Protein AF-A0A0B2RD12-F1 (afdb_monomer)

Solvent-accessible surface area (backbone atoms only — not comparable to full-atom values): 8992 Å² total; per-residue (Å²): 114,74,69,65,72,55,60,80,74,45,70,66,59,57,53,58,62,45,48,59,55,50,51,52,49,53,59,56,60,74,53,50,86,84,46,48,69,64,51,51,52,52,52,51,54,50,50,52,55,52,52,53,53,50,56,55,48,52,52,54,50,52,54,52,38,45,74,66,63,77,41,77,82,76,79,76,80,82,81,70,98,75,78,98,80,69,97,72,61,70,65,59,56,51,52,50,51,52,51,53,49,50,50,52,64,72,43,79,43,70,68,61,45,52,54,51,53,52,52,53,54,50,50,54,53,50,52,51,50,53,50,53,53,50,49,48,43,71,77,63,70,50,65,68,72,73,78,79,106

InterPro domains:
  IPR003855 Potassium transporter [PTHR30540] (33-148)
  IPR053951 K+ potassium transporter, integral membrane domain [PF02705] (33-148)

Organism: Glycine soja (NCBI:txid3848)

Secondary structure (DSSP, 8-state):
-HHHHHGGG-HHHHHHHHHHHHHHHHHHHTTHHHHHHHHHHHHHHHHHHHHHHHHHHHHHHHHHHHHTT-S---------S--SS----HHHHHHHHHHHHHHHHH---HHHHHHHHHHHHHHHHHHHHHHHHHHHHHHH---THHHH-

pLDDT: mean 70.18, std 16.81, range [36.91, 92.69]

Sequence (149 aa):
MVLFSIQHHGTHRVAFMFAPLLATWLLCISGIETVFWPVFVVATLAAIVRSQAVISATFSIVSQCCALNCFPPVKIVHTSSRIHGQIYAPEVNWILMCLCLAVTIGLRDIDMMGHACGLATTTIMFVTTCLMTLVMVIVWKQKIIKAII

Mean predicted aligned error: 14.15 Å

Foldseek 3Di:
DVVVVCPVVDPVVVVVVVVVVVVVVVVCVVVCPPCVVVVVVVVVVVVVVVVVVVLVVVLVVVVVCVVVVVDDPDPQPDPDDDDPDDPDRVVSVVVVVVVVVCLCVVCVDPVVSVVVVVVVVVVVVVVVVVVVLVCCCVVVVDDSVVSVD

Radius of gyration: 21.35 Å; Cα contacts (8 Å, |Δi|>4): 22; chains: 1; bounding box: 52×50×47 Å

Structure (mmCIF, N/CA/C/O backbone):
data_AF-A0A0B2RD12-F1
#
_entry.id   AF-A0A0B2RD12-F1
#
loop_
_atom_site.group_PDB
_atom_site.id
_atom_site.type_symbol
_atom_site.label_atom_id
_atom_site.label_alt_id
_atom_site.label_comp_id
_atom_site.label_asym_id
_atom_site.label_entity_id
_atom_site.label_seq_id
_atom_site.pdbx_PDB_ins_code
_atom_site.Cartn_x
_atom_site.Cartn_y
_atom_site.Cartn_z
_atom_site.occupancy
_atom_site.B_iso_or_equiv
_atom_site.auth_seq_id
_atom_site.auth_comp_id
_atom_site.auth_asym_id
_atom_site.auth_atom_id
_atom_site.pdbx_PDB_model_num
ATOM 1 N N . MET A 1 1 ? -1.262 -1.979 17.048 1.00 44.25 1 MET A N 1
ATOM 2 C CA . MET A 1 1 ? -1.495 -1.476 18.424 1.00 44.25 1 MET A CA 1
ATOM 3 C C . MET A 1 1 ? -0.204 -1.165 19.189 1.00 44.25 1 MET A C 1
ATOM 5 O O . MET A 1 1 ? -0.149 -0.103 19.787 1.00 44.25 1 MET A O 1
ATOM 9 N N . VAL A 1 2 ? 0.863 -1.977 19.104 1.00 36.97 2 VAL A N 1
ATOM 10 C CA . VAL A 1 2 ? 2.178 -1.680 19.737 1.00 36.97 2 VAL A CA 1
ATOM 11 C C . VAL A 1 2 ? 2.820 -0.370 19.235 1.00 36.97 2 VAL A C 1
ATOM 13 O O . VAL A 1 2 ? 3.448 0.348 20.004 1.00 36.97 2 VAL A O 1
ATOM 16 N N . LEU A 1 3 ? 2.573 0.006 17.974 1.00 39.47 3 LEU A N 1
ATOM 17 C CA . LEU A 1 3 ? 3.085 1.243 17.368 1.00 39.47 3 LEU A CA 1
ATOM 18 C C . LEU A 1 3 ? 2.564 2.528 18.050 1.00 39.47 3 LEU A C 1
ATOM 20 O O . LEU A 1 3 ? 3.283 3.517 18.112 1.00 39.47 3 LEU A O 1
ATOM 24 N N . PHE A 1 4 ? 1.351 2.500 18.617 1.00 46.69 4 PHE A N 1
ATOM 25 C CA . PHE A 1 4 ? 0.719 3.670 19.247 1.00 46.69 4 PHE A CA 1
ATOM 26 C C . PHE A 1 4 ? 1.231 3.911 20.678 1.00 46.69 4 PHE A C 1
ATOM 28 O O . PHE A 1 4 ? 1.268 5.043 21.145 1.00 46.69 4 PHE A O 1
ATOM 35 N N . SER A 1 5 ? 1.716 2.862 21.357 1.00 45.88 5 SER A N 1
ATOM 36 C CA . SER A 1 5 ? 2.359 2.995 22.674 1.00 45.88 5 SER A CA 1
ATOM 37 C C . SER A 1 5 ? 3.801 3.515 22.577 1.00 45.88 5 SER A C 1
ATOM 39 O O . SER A 1 5 ? 4.341 4.019 23.558 1.00 45.88 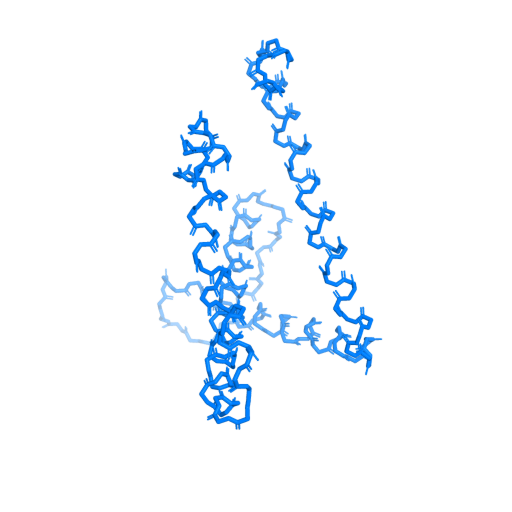5 SER A O 1
ATOM 41 N N . ILE A 1 6 ? 4.414 3.424 21.390 1.00 45.59 6 ILE A N 1
ATOM 42 C CA . ILE A 1 6 ? 5.754 3.953 21.090 1.00 45.59 6 ILE A CA 1
ATOM 43 C C . ILE A 1 6 ? 5.702 5.437 20.683 1.00 45.59 6 ILE A C 1
ATOM 45 O O . ILE A 1 6 ? 6.687 6.154 20.857 1.00 45.59 6 ILE A O 1
ATOM 49 N N . GLN A 1 7 ? 4.551 5.944 20.224 1.00 39.56 7 GLN A N 1
ATOM 50 C CA . GLN A 1 7 ? 4.405 7.347 19.811 1.00 39.56 7 GLN A CA 1
ATOM 51 C C . GLN A 1 7 ? 4.498 8.360 20.968 1.00 39.56 7 GLN A C 1
ATOM 53 O O . GLN A 1 7 ? 4.866 9.505 20.725 1.00 39.56 7 GLN A O 1
ATOM 58 N N . HIS A 1 8 ? 4.287 7.949 22.224 1.00 42.75 8 HIS A N 1
ATOM 59 C CA . HIS A 1 8 ? 4.422 8.841 23.388 1.00 42.75 8 HIS A CA 1
ATOM 60 C C . HIS A 1 8 ? 5.894 9.115 23.793 1.00 42.75 8 HIS A C 1
ATOM 62 O O . HIS A 1 8 ? 6.151 9.960 24.645 1.00 42.75 8 HIS A O 1
ATOM 68 N N . HIS A 1 9 ? 6.885 8.435 23.195 1.00 45.31 9 HIS A N 1
ATOM 69 C CA . HIS A 1 9 ? 8.308 8.571 23.569 1.00 45.31 9 HIS A CA 1
ATOM 70 C C . HIS A 1 9 ? 9.188 9.349 22.571 1.00 45.31 9 HIS A C 1
ATOM 72 O O . HIS A 1 9 ? 10.417 9.271 22.615 1.00 45.31 9 HIS A O 1
ATOM 78 N N . GLY A 1 10 ? 8.575 10.184 21.730 1.00 48.88 10 GLY A N 1
ATOM 79 C CA . GLY A 1 10 ? 9.280 11.241 21.006 1.00 48.88 10 GLY A CA 1
ATOM 80 C C . GLY A 1 10 ? 9.469 10.957 19.520 1.00 48.88 10 GLY A C 1
ATOM 81 O O . GLY A 1 10 ? 10.359 10.216 19.101 1.00 48.88 10 GLY A O 1
ATOM 82 N N . THR A 1 11 ? 8.689 11.672 18.712 1.00 53.12 11 THR A N 1
ATOM 83 C CA . THR A 1 11 ? 8.782 11.791 17.247 1.00 53.12 11 THR A CA 1
ATOM 84 C C . THR A 1 11 ? 10.217 12.041 16.746 1.00 53.12 11 THR A C 1
ATOM 86 O O . THR A 1 11 ? 10.600 11.561 15.682 1.00 53.12 11 THR A O 1
ATOM 89 N N . HIS A 1 12 ? 11.056 12.707 17.547 1.00 48.38 12 HIS A N 1
ATOM 90 C CA . HIS A 1 12 ? 12.464 12.982 17.238 1.00 48.38 12 HIS A CA 1
ATOM 91 C C . HIS A 1 12 ? 13.355 11.723 17.172 1.00 48.38 12 HIS A C 1
ATOM 93 O O . HIS A 1 12 ? 14.269 11.667 16.351 1.00 48.38 12 HIS A O 1
ATOM 99 N N . ARG A 1 13 ? 13.102 10.678 17.981 1.00 51.31 13 ARG A N 1
ATOM 100 C CA . ARG A 1 13 ? 13.922 9.446 17.932 1.00 51.31 13 ARG A CA 1
ATOM 101 C C . ARG A 1 13 ? 13.621 8.590 16.704 1.00 51.31 13 ARG A C 1
ATOM 103 O O . ARG A 1 13 ? 14.536 7.985 16.156 1.00 51.31 13 ARG A O 1
ATOM 110 N N . VAL A 1 14 ? 12.371 8.582 16.238 1.00 55.06 14 VAL A N 1
ATOM 111 C CA . VAL A 1 14 ? 11.985 7.872 15.007 1.00 55.06 14 VAL A CA 1
ATOM 112 C C . VAL A 1 14 ? 12.562 8.582 13.780 1.00 55.06 14 VAL A C 1
ATOM 114 O O . VAL A 1 14 ? 13.121 7.925 12.904 1.00 55.06 14 VAL A O 1
ATOM 117 N N . ALA A 1 15 ? 12.531 9.921 13.759 1.00 58.88 15 ALA A N 1
ATOM 118 C CA . ALA A 1 15 ? 13.186 10.718 12.719 1.00 58.88 15 ALA A CA 1
ATOM 119 C C . ALA A 1 15 ? 14.707 10.468 12.668 1.00 58.88 15 ALA A C 1
ATOM 121 O O . ALA A 1 15 ? 15.272 10.308 11.588 1.00 58.88 15 ALA A O 1
ATOM 122 N N . PHE A 1 16 ? 15.358 10.341 13.830 1.00 65.75 16 PHE A N 1
ATOM 123 C CA . PHE A 1 16 ? 16.787 10.029 13.915 1.00 65.75 16 PHE A CA 1
ATOM 124 C C . PHE A 1 16 ? 17.133 8.606 13.440 1.00 65.75 16 PHE A C 1
ATOM 126 O O . PHE A 1 16 ? 18.211 8.405 12.897 1.00 65.75 16 PHE A O 1
ATOM 133 N N . MET A 1 17 ? 16.233 7.622 13.582 1.00 63.66 17 MET A N 1
ATOM 134 C CA . MET A 1 17 ? 16.423 6.271 13.018 1.00 63.66 17 MET A CA 1
ATOM 135 C C . MET A 1 17 ? 16.200 6.219 11.499 1.00 63.66 17 MET A C 1
ATOM 137 O O . MET A 1 17 ? 16.812 5.400 10.817 1.00 63.66 17 MET A O 1
ATOM 141 N N . PHE A 1 18 ? 15.363 7.107 10.957 1.00 64.31 18 PHE A N 1
ATOM 142 C CA . PHE A 1 18 ? 15.159 7.249 9.511 1.00 64.31 18 PHE A CA 1
ATOM 143 C C . PHE A 1 18 ? 16.289 8.017 8.816 1.00 64.31 18 PHE A C 1
ATOM 145 O O . PHE A 1 18 ? 16.563 7.760 7.646 1.00 64.31 18 PHE A O 1
ATOM 152 N N . ALA A 1 19 ? 16.972 8.919 9.524 1.00 70.25 19 ALA A N 1
ATOM 153 C CA . ALA A 1 19 ? 18.078 9.710 8.988 1.00 70.25 19 ALA A CA 1
ATOM 154 C C . ALA A 1 19 ? 19.233 8.870 8.387 1.00 70.25 19 ALA A C 1
ATOM 156 O O . ALA A 1 19 ? 19.606 9.149 7.248 1.00 70.25 19 ALA A O 1
ATOM 157 N N . PRO A 1 20 ? 19.780 7.826 9.049 1.00 77.38 20 PRO A N 1
ATOM 158 C CA . PRO A 1 20 ? 20.820 6.987 8.454 1.00 77.38 20 PRO A CA 1
ATOM 159 C C . PRO A 1 20 ? 20.291 6.132 7.297 1.00 77.38 20 PRO A C 1
ATOM 161 O O . PRO A 1 20 ? 20.993 5.975 6.309 1.00 77.38 20 PRO A O 1
ATOM 164 N N . LEU A 1 21 ? 19.041 5.654 7.355 1.00 71.88 21 LEU A N 1
ATOM 165 C CA . LEU A 1 21 ? 18.400 4.944 6.239 1.00 71.88 21 LEU A CA 1
ATOM 166 C C . LEU A 1 21 ? 18.283 5.831 4.992 1.00 71.88 21 LEU A C 1
ATOM 168 O O . LEU A 1 21 ? 18.622 5.393 3.895 1.00 71.88 21 LEU A O 1
ATOM 172 N N . LEU A 1 22 ? 17.857 7.085 5.161 1.00 69.94 22 LEU A N 1
ATOM 173 C CA . LEU A 1 22 ? 17.766 8.070 4.083 1.00 69.94 22 LEU A CA 1
ATOM 174 C C . LEU A 1 22 ? 19.148 8.499 3.582 1.00 69.94 22 LEU A C 1
ATOM 176 O O . LEU A 1 22 ? 19.326 8.641 2.379 1.00 69.94 22 LEU A O 1
ATOM 180 N N . ALA A 1 23 ? 20.135 8.658 4.467 1.00 73.94 23 ALA A N 1
ATOM 181 C CA . ALA A 1 23 ? 21.506 8.992 4.085 1.00 73.94 23 ALA A CA 1
ATOM 182 C C . ALA A 1 23 ? 22.174 7.856 3.294 1.00 73.94 23 ALA A C 1
ATOM 184 O O . ALA A 1 23 ? 22.794 8.108 2.263 1.00 73.94 23 ALA A O 1
ATOM 185 N N . THR A 1 24 ? 22.000 6.601 3.722 1.00 76.81 24 THR A N 1
ATOM 186 C CA . THR A 1 24 ? 22.458 5.422 2.974 1.00 76.81 24 THR A CA 1
ATOM 187 C C . THR A 1 24 ? 21.731 5.304 1.636 1.00 76.81 24 THR A C 1
ATOM 189 O O . THR A 1 24 ? 22.366 5.012 0.629 1.00 76.81 24 THR A O 1
ATOM 192 N N . TRP A 1 25 ? 20.428 5.590 1.591 1.00 71.06 25 TRP A N 1
ATOM 193 C CA . TRP A 1 25 ? 19.646 5.589 0.354 1.00 71.06 25 TRP A CA 1
ATOM 194 C C . TRP A 1 25 ? 20.093 6.689 -0.626 1.00 71.06 25 TRP A C 1
ATOM 196 O O . TRP A 1 25 ? 20.307 6.407 -1.803 1.00 71.06 25 TRP A O 1
ATOM 206 N N . LEU A 1 26 ? 20.334 7.911 -0.138 1.00 71.38 26 LEU A N 1
ATOM 207 C CA . LEU A 1 26 ? 20.837 9.044 -0.925 1.00 71.38 26 LEU A CA 1
ATOM 208 C C . LEU A 1 26 ? 22.260 8.806 -1.448 1.00 71.38 26 LEU A C 1
ATOM 210 O O . LEU A 1 26 ? 22.538 9.094 -2.611 1.00 71.38 26 LEU A O 1
ATOM 214 N N . LEU A 1 27 ? 23.147 8.224 -0.633 1.00 70.38 27 LEU A N 1
ATOM 215 C CA . LEU A 1 27 ? 24.486 7.817 -1.077 1.00 70.38 27 LEU A CA 1
ATOM 216 C C . LEU A 1 27 ? 24.426 6.714 -2.143 1.00 70.38 27 LEU A C 1
ATOM 218 O O . LEU A 1 27 ? 25.231 6.722 -3.070 1.00 70.38 27 LEU A O 1
ATOM 222 N N . CYS A 1 28 ? 23.454 5.801 -2.053 1.00 64.50 28 CYS A N 1
ATOM 223 C CA . CYS A 1 28 ? 23.248 4.738 -3.040 1.00 64.50 28 CYS A CA 1
ATOM 224 C C . CYS A 1 28 ? 22.694 5.276 -4.375 1.00 64.50 28 CYS A C 1
ATOM 226 O O . CYS A 1 28 ? 23.089 4.801 -5.438 1.00 64.50 28 CYS A O 1
ATOM 228 N N . ILE A 1 29 ? 21.849 6.317 -4.340 1.00 68.00 29 ILE A N 1
ATOM 229 C CA . ILE A 1 29 ? 21.364 7.023 -5.542 1.00 68.00 29 ILE A CA 1
ATOM 230 C C . ILE A 1 29 ? 22.493 7.773 -6.260 1.00 68.00 29 ILE A C 1
ATOM 232 O O . ILE A 1 29 ? 22.455 7.918 -7.478 1.00 68.00 29 ILE A O 1
ATOM 236 N N . SER A 1 30 ? 23.530 8.213 -5.546 1.00 64.06 30 SER A N 1
ATOM 237 C CA . SER A 1 30 ? 24.612 9.005 -6.140 1.00 64.06 30 SER A CA 1
ATOM 238 C C . SER A 1 30 ? 25.558 8.208 -7.062 1.00 64.06 30 SER A C 1
ATOM 240 O O . SER A 1 30 ? 26.354 8.824 -7.767 1.00 64.06 30 SER A O 1
ATOM 242 N N . GLY A 1 31 ? 25.480 6.867 -7.085 1.00 67.38 31 GLY A N 1
ATOM 243 C CA . GLY A 1 31 ? 26.313 5.965 -7.904 1.00 67.38 31 GLY A CA 1
ATOM 244 C C . GLY A 1 31 ? 25.506 5.123 -8.903 1.00 67.38 31 GLY A C 1
ATOM 245 O O . GLY A 1 31 ? 25.716 3.916 -9.009 1.00 67.38 31 GLY A O 1
ATOM 246 N N . ILE A 1 32 ? 24.524 5.734 -9.571 1.00 64.06 32 ILE A N 1
ATOM 247 C CA . ILE A 1 32 ? 23.369 5.030 -10.156 1.00 64.06 32 ILE A CA 1
ATOM 248 C C . ILE A 1 32 ? 23.650 4.169 -11.396 1.00 64.06 32 ILE A C 1
ATOM 250 O O . ILE A 1 32 ? 22.805 3.359 -11.771 1.00 64.06 32 ILE A O 1
ATOM 254 N N . GLU A 1 33 ? 24.826 4.276 -12.013 1.00 64.56 33 GLU A N 1
ATOM 255 C CA . GLU A 1 33 ? 25.088 3.580 -13.280 1.00 64.56 33 GLU A CA 1
ATOM 256 C C . GLU A 1 33 ? 25.317 2.069 -13.084 1.00 64.56 33 GLU A C 1
ATOM 258 O O . GLU A 1 33 ? 24.851 1.262 -13.885 1.00 64.56 33 GLU A O 1
ATOM 263 N N . THR A 1 34 ? 25.946 1.654 -11.977 1.00 69.38 34 THR A N 1
ATOM 264 C CA . THR A 1 34 ? 26.291 0.236 -11.728 1.00 69.38 34 THR A CA 1
ATOM 265 C C . THR A 1 34 ? 25.257 -0.510 -10.873 1.00 69.38 34 THR A C 1
ATOM 267 O O . THR A 1 34 ? 25.251 -1.740 -10.837 1.00 69.38 34 THR A O 1
ATOM 270 N N . VAL A 1 35 ? 24.366 0.210 -10.177 1.00 73.94 35 VAL A N 1
ATOM 271 C CA . VAL A 1 35 ? 23.434 -0.348 -9.168 1.00 73.94 35 VAL A CA 1
ATOM 272 C C . VAL A 1 35 ? 21.973 -0.358 -9.654 1.00 73.94 35 VAL A C 1
ATOM 274 O O . VAL A 1 35 ? 21.077 -0.800 -8.936 1.00 73.94 35 VAL A O 1
ATOM 277 N N . PHE A 1 36 ? 21.710 0.064 -10.896 1.00 79.69 36 PHE A N 1
ATOM 278 C CA . PHE A 1 36 ? 20.361 0.086 -11.472 1.00 79.69 36 PHE A CA 1
ATOM 279 C C . PHE A 1 36 ? 19.673 -1.288 -11.426 1.00 79.69 36 PHE A C 1
ATOM 281 O O . PHE A 1 36 ? 18.541 -1.411 -10.958 1.00 79.69 36 PHE A O 1
ATOM 288 N N . TRP A 1 37 ? 20.377 -2.339 -11.856 1.00 81.25 37 TRP A N 1
ATOM 289 C CA . TRP A 1 37 ? 19.829 -3.695 -11.923 1.00 81.25 37 TRP A CA 1
ATOM 290 C C . TRP A 1 37 ? 19.414 -4.259 -10.550 1.00 81.25 37 TRP A C 1
ATOM 292 O O . TRP A 1 37 ? 18.266 -4.687 -10.409 1.00 81.25 37 TRP A O 1
ATOM 302 N N . PRO A 1 38 ? 20.268 -4.233 -9.503 1.00 84.38 38 PRO A N 1
ATOM 303 C CA . PRO A 1 38 ? 19.858 -4.701 -8.179 1.00 84.38 38 PRO A CA 1
ATOM 304 C C . PRO A 1 38 ? 18.758 -3.832 -7.549 1.00 84.38 38 PRO A C 1
ATOM 306 O O . PRO A 1 38 ? 17.848 -4.382 -6.927 1.00 84.38 38 PRO A O 1
ATOM 309 N N . VAL A 1 39 ? 18.772 -2.507 -7.742 1.00 84.44 39 VAL A N 1
ATOM 310 C CA . VAL A 1 39 ? 17.704 -1.624 -7.232 1.00 84.44 39 VAL A CA 1
ATOM 311 C C . VAL A 1 39 ? 16.364 -1.934 -7.900 1.00 84.44 39 VAL A C 1
ATOM 313 O O . VAL A 1 39 ? 15.347 -2.001 -7.211 1.00 84.44 39 VAL A O 1
ATOM 316 N N . PHE A 1 40 ? 16.351 -2.198 -9.207 1.00 84.50 40 PHE A N 1
ATOM 317 C CA . PHE A 1 40 ? 15.143 -2.592 -9.933 1.00 84.50 40 PHE A CA 1
ATOM 318 C C . PHE A 1 40 ? 14.540 -3.901 -9.397 1.00 84.50 40 PHE A C 1
ATOM 320 O O . PHE A 1 40 ? 13.324 -3.993 -9.188 1.00 84.50 40 PHE A O 1
ATOM 327 N N . VAL A 1 41 ? 15.383 -4.897 -9.104 1.00 87.69 41 VAL A N 1
ATOM 328 C CA . VAL A 1 41 ? 14.943 -6.171 -8.512 1.00 87.69 41 VAL A CA 1
ATOM 329 C C . VAL A 1 41 ? 14.335 -5.944 -7.128 1.00 87.69 41 VAL A C 1
ATOM 331 O O . VAL A 1 41 ? 13.225 -6.409 -6.861 1.00 87.69 41 VAL A O 1
ATOM 334 N N . VAL A 1 42 ? 15.012 -5.187 -6.261 1.00 86.94 42 VAL A N 1
ATOM 335 C CA . VAL A 1 42 ? 14.512 -4.888 -4.909 1.00 86.94 42 VAL A CA 1
ATOM 336 C C . VAL A 1 42 ? 13.207 -4.087 -4.963 1.00 86.94 42 VAL A C 1
ATOM 338 O O . VAL A 1 42 ? 12.272 -4.404 -4.228 1.00 86.94 42 VAL A O 1
ATOM 341 N N . ALA A 1 43 ? 13.098 -3.101 -5.858 1.00 86.50 43 ALA A N 1
ATOM 342 C CA . ALA A 1 43 ? 11.882 -2.310 -6.044 1.00 86.50 43 ALA A CA 1
ATOM 343 C C . ALA A 1 43 ? 10.697 -3.172 -6.512 1.00 86.50 43 ALA A C 1
ATOM 345 O O . ALA A 1 43 ? 9.590 -3.044 -5.985 1.00 86.50 43 ALA A O 1
ATOM 346 N N . THR A 1 44 ? 10.932 -4.099 -7.444 1.00 89.12 44 THR A N 1
ATOM 347 C CA . THR A 1 44 ? 9.903 -5.031 -7.931 1.00 89.12 44 THR A CA 1
ATOM 348 C C . THR A 1 44 ? 9.446 -5.983 -6.825 1.00 89.12 44 THR A C 1
ATOM 350 O O . THR A 1 44 ? 8.245 -6.155 -6.610 1.00 89.12 44 THR A O 1
ATOM 353 N N . LEU A 1 45 ? 10.383 -6.555 -6.061 1.00 90.00 45 LEU A N 1
ATOM 354 C CA . LEU A 1 45 ? 10.065 -7.403 -4.907 1.00 90.00 45 LEU A CA 1
ATOM 355 C C . LEU A 1 45 ? 9.268 -6.637 -3.842 1.00 90.00 45 LEU A C 1
ATOM 357 O O . LEU A 1 45 ? 8.275 -7.150 -3.324 1.00 90.00 45 LEU A O 1
ATOM 361 N N . ALA A 1 46 ? 9.646 -5.389 -3.558 1.00 89.75 46 ALA A N 1
ATOM 362 C CA . ALA A 1 46 ? 8.910 -4.527 -2.640 1.00 89.75 46 ALA A CA 1
ATOM 363 C C . ALA A 1 46 ? 7.480 -4.244 -3.134 1.00 89.75 46 ALA A C 1
ATOM 365 O O . ALA A 1 46 ? 6.542 -4.283 -2.335 1.00 89.75 46 ALA A O 1
ATOM 366 N N . ALA A 1 47 ? 7.283 -4.021 -4.438 1.00 88.69 47 ALA A N 1
ATOM 367 C CA . ALA A 1 47 ? 5.956 -3.833 -5.027 1.00 88.69 47 ALA A CA 1
ATOM 368 C C . ALA A 1 47 ? 5.067 -5.086 -4.887 1.00 88.69 47 ALA A C 1
ATOM 370 O O . ALA A 1 47 ? 3.874 -4.969 -4.581 1.00 88.69 47 ALA A O 1
ATOM 371 N N . ILE A 1 48 ? 5.644 -6.285 -5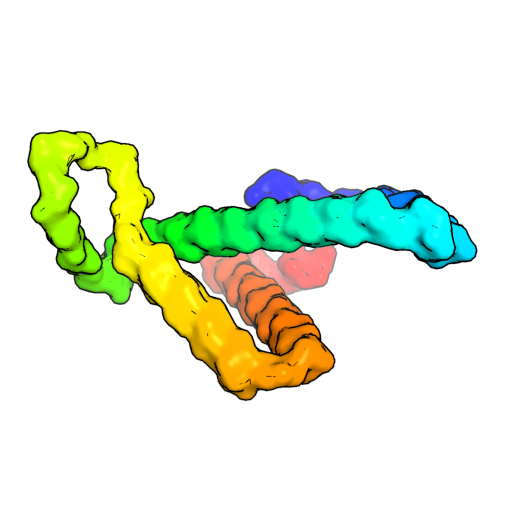.031 1.00 91.06 48 ILE A N 1
ATOM 372 C CA . ILE A 1 48 ? 4.934 -7.558 -4.826 1.00 91.06 4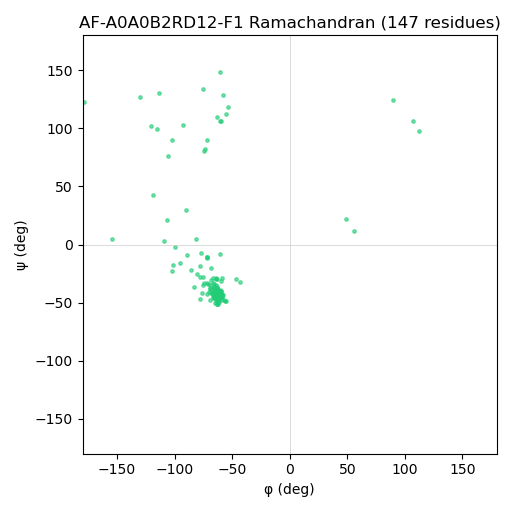8 ILE A CA 1
ATOM 373 C C . ILE A 1 48 ? 4.498 -7.699 -3.362 1.00 91.06 48 ILE A C 1
ATOM 375 O O . ILE A 1 48 ? 3.317 -7.930 -3.094 1.00 91.06 48 ILE A O 1
ATOM 379 N N . VAL A 1 49 ? 5.416 -7.501 -2.409 1.00 90.06 49 VAL A N 1
ATOM 380 C CA . VAL A 1 49 ? 5.113 -7.580 -0.966 1.00 90.06 49 VAL A CA 1
ATOM 381 C C . VAL A 1 49 ? 4.054 -6.548 -0.570 1.00 90.06 49 VAL A C 1
ATOM 383 O O . VAL A 1 49 ? 3.111 -6.870 0.157 1.00 90.06 49 VAL A O 1
ATOM 386 N N . ARG A 1 50 ? 4.154 -5.323 -1.100 1.00 87.00 50 ARG A N 1
ATOM 387 C CA . ARG A 1 50 ? 3.159 -4.263 -0.892 1.00 87.00 50 ARG A CA 1
ATOM 388 C C . ARG A 1 50 ? 1.768 -4.685 -1.367 1.00 87.00 50 ARG A C 1
ATOM 390 O O . ARG A 1 50 ? 0.798 -4.485 -0.642 1.00 87.00 50 ARG A O 1
ATOM 397 N N . SER A 1 51 ? 1.670 -5.288 -2.549 1.00 88.88 51 SER A N 1
ATOM 398 C CA . SER A 1 51 ? 0.394 -5.750 -3.112 1.00 88.88 51 SER A CA 1
ATOM 399 C C . SER A 1 51 ? -0.232 -6.857 -2.257 1.00 88.88 51 SER A C 1
ATOM 401 O O . SER A 1 51 ? -1.425 -6.811 -1.963 1.00 88.88 51 SER A O 1
ATOM 403 N N . GLN A 1 52 ? 0.580 -7.804 -1.773 1.00 86.62 52 GLN A N 1
ATOM 404 C CA . GLN A 1 52 ? 0.126 -8.868 -0.869 1.00 86.62 52 GLN A CA 1
ATOM 405 C C . GLN A 1 52 ? -0.423 -8.316 0.453 1.00 86.62 52 GLN A C 1
ATOM 407 O O . GLN A 1 52 ? -1.463 -8.770 0.935 1.00 86.62 52 GLN A O 1
ATOM 412 N N . ALA A 1 53 ? 0.228 -7.292 1.013 1.00 86.88 53 ALA A N 1
ATOM 413 C CA . ALA A 1 53 ? -0.252 -6.631 2.222 1.00 86.88 53 ALA A CA 1
ATOM 414 C C . ALA A 1 53 ? -1.632 -5.980 2.020 1.00 86.88 53 ALA A C 1
ATOM 416 O O . ALA A 1 53 ? -2.489 -6.093 2.895 1.00 86.88 53 ALA A O 1
ATOM 417 N N . VAL A 1 54 ? -1.874 -5.353 0.861 1.00 87.25 54 VAL A N 1
ATOM 418 C CA . VAL A 1 54 ? -3.177 -4.749 0.529 1.00 87.25 54 VAL A CA 1
ATOM 419 C C . VAL A 1 54 ? -4.264 -5.814 0.396 1.00 87.25 54 VAL A C 1
ATOM 421 O O . VAL A 1 54 ? -5.319 -5.664 1.006 1.00 87.25 54 VAL A O 1
ATOM 424 N N . ILE A 1 55 ? -3.998 -6.914 -0.318 1.00 84.38 55 ILE A N 1
ATOM 425 C CA . ILE A 1 55 ? -4.959 -8.022 -0.475 1.00 84.38 55 ILE A CA 1
ATOM 426 C C . ILE A 1 55 ? -5.369 -8.575 0.902 1.00 84.38 55 ILE A C 1
ATOM 428 O O . ILE A 1 55 ? -6.559 -8.706 1.198 1.00 84.38 55 ILE A O 1
ATOM 432 N N . SER A 1 56 ? -4.389 -8.841 1.772 1.00 83.94 56 SER A N 1
ATOM 433 C CA . SER A 1 56 ? -4.621 -9.349 3.132 1.00 83.94 56 SER A CA 1
ATOM 434 C C . SER A 1 56 ? -5.381 -8.351 4.022 1.00 83.94 56 SER A C 1
ATOM 436 O O . SER A 1 56 ? -6.285 -8.727 4.779 1.00 83.94 56 SER A O 1
ATOM 438 N N . ALA A 1 57 ? -5.074 -7.055 3.897 1.00 83.94 57 ALA A N 1
ATOM 439 C CA . ALA A 1 57 ? -5.777 -5.996 4.615 1.00 83.94 57 ALA A CA 1
ATOM 440 C C . ALA A 1 57 ? -7.242 -5.879 4.173 1.00 83.94 57 ALA A C 1
ATOM 442 O O . ALA A 1 57 ? -8.132 -5.833 5.025 1.00 83.94 57 ALA A O 1
ATOM 443 N N . THR A 1 58 ? -7.518 -5.893 2.865 1.00 84.00 58 THR A N 1
ATOM 444 C CA . THR A 1 58 ? -8.891 -5.853 2.343 1.00 84.00 58 THR A CA 1
ATOM 445 C C . THR A 1 58 ? -9.695 -7.046 2.832 1.00 84.00 58 THR A C 1
ATOM 447 O O . THR A 1 58 ? -10.816 -6.883 3.307 1.00 84.00 58 THR A O 1
ATOM 450 N N . PHE A 1 59 ? -9.104 -8.236 2.786 1.00 79.62 59 PHE A N 1
ATOM 451 C CA . PHE A 1 59 ? -9.734 -9.445 3.285 1.00 79.62 59 PHE A CA 1
ATOM 452 C C . PHE A 1 59 ? -10.100 -9.342 4.782 1.00 79.62 59 PHE A C 1
ATOM 454 O O . PHE A 1 59 ? -11.220 -9.670 5.182 1.00 79.62 59 PHE A O 1
ATOM 461 N N . SER A 1 60 ? -9.195 -8.789 5.596 1.00 81.88 60 SER A N 1
ATOM 462 C CA . SER A 1 60 ? -9.438 -8.539 7.022 1.00 81.88 60 SER A CA 1
ATOM 463 C C . SER A 1 60 ? -10.586 -7.550 7.260 1.00 81.88 60 SER A C 1
ATOM 465 O O . SER A 1 60 ? -11.412 -7.776 8.144 1.00 81.88 60 SER A O 1
ATOM 467 N N . ILE A 1 61 ? -10.670 -6.475 6.466 1.00 83.12 61 ILE A N 1
ATOM 468 C CA . ILE A 1 61 ? -11.749 -5.476 6.551 1.00 83.12 61 ILE A CA 1
ATOM 469 C C . ILE A 1 61 ? -13.091 -6.099 6.158 1.00 83.12 61 ILE A C 1
ATOM 471 O O . ILE A 1 61 ? -14.072 -5.931 6.876 1.00 83.12 61 ILE A O 1
ATOM 475 N N . VAL A 1 62 ? -13.137 -6.873 5.070 1.00 77.44 62 VAL A N 1
ATOM 476 C CA . VAL A 1 62 ? -14.361 -7.564 4.631 1.00 77.44 62 VAL A CA 1
ATOM 477 C C . VAL A 1 62 ? -14.859 -8.521 5.717 1.00 77.44 62 VAL A C 1
ATOM 479 O O . VAL A 1 62 ? -16.046 -8.517 6.037 1.00 77.44 62 VAL A O 1
ATOM 482 N N . SER A 1 63 ? -13.957 -9.275 6.358 1.00 73.88 63 SER A N 1
ATOM 483 C CA . SER A 1 63 ? -14.317 -10.143 7.486 1.00 73.88 63 SER A CA 1
ATOM 484 C C . SER A 1 63 ? -14.897 -9.360 8.672 1.00 73.88 63 SER A C 1
ATOM 486 O O . SER A 1 63 ? -15.847 -9.829 9.300 1.00 73.88 63 SER A O 1
ATOM 488 N N . GLN A 1 64 ? -14.358 -8.175 8.977 1.00 78.44 64 GLN A N 1
ATOM 489 C CA . GLN A 1 64 ? -14.882 -7.301 10.035 1.00 78.44 64 GLN A CA 1
ATOM 490 C C . GLN A 1 64 ? -16.261 -6.731 9.669 1.00 78.44 64 GLN A C 1
ATOM 492 O O . GLN A 1 64 ? -17.164 -6.729 10.503 1.00 78.44 64 GLN A O 1
ATOM 497 N N . CYS A 1 65 ? -16.463 -6.311 8.419 1.00 75.94 65 CYS A N 1
ATOM 498 C CA . CYS A 1 65 ? -17.748 -5.804 7.931 1.00 75.94 65 CYS A CA 1
ATOM 499 C C . CYS A 1 65 ? -18.854 -6.870 7.953 1.00 75.94 65 CYS A C 1
ATOM 501 O O . CYS A 1 65 ? -19.984 -6.564 8.334 1.00 75.94 65 CYS A O 1
ATOM 503 N N . CYS A 1 66 ? -18.537 -8.119 7.594 1.00 69.06 66 CYS A N 1
ATOM 504 C CA . CYS A 1 66 ? -19.476 -9.239 7.692 1.00 69.06 66 CYS A CA 1
ATOM 505 C C . CYS A 1 66 ? -19.850 -9.545 9.152 1.00 69.06 66 CYS A C 1
ATOM 507 O O . CYS A 1 66 ? -21.020 -9.785 9.445 1.00 69.06 66 CYS A O 1
ATOM 509 N N . ALA A 1 67 ? -18.889 -9.479 10.084 1.00 70.31 67 ALA A N 1
ATOM 510 C CA . ALA A 1 67 ? -19.157 -9.658 11.515 1.00 70.31 67 ALA A CA 1
ATOM 511 C C . ALA A 1 67 ? -20.077 -8.561 12.092 1.00 70.31 67 ALA A C 1
ATOM 513 O O . ALA A 1 67 ? -20.854 -8.824 13.008 1.00 70.31 67 ALA A O 1
ATOM 514 N N . LEU A 1 68 ? -20.035 -7.353 11.520 1.00 73.75 68 LEU A N 1
ATOM 515 C CA . LEU A 1 68 ? -20.896 -6.220 11.878 1.00 73.75 68 LEU A CA 1
ATOM 516 C C . LEU A 1 68 ? -22.299 -6.274 11.237 1.00 73.75 68 LEU A C 1
ATOM 518 O O . LEU A 1 68 ? -23.062 -5.325 11.388 1.00 73.75 68 LEU A O 1
ATOM 522 N N . ASN A 1 69 ? -22.656 -7.350 10.516 1.00 64.12 69 ASN A N 1
ATOM 523 C CA . ASN A 1 69 ? -23.901 -7.473 9.731 1.00 64.12 69 ASN A CA 1
ATOM 524 C C . ASN A 1 69 ? -24.116 -6.353 8.681 1.00 64.12 69 ASN A C 1
ATOM 526 O O . ASN A 1 69 ? -25.186 -6.264 8.085 1.00 64.12 69 ASN A O 1
ATOM 530 N N . CYS A 1 70 ? -23.102 -5.523 8.394 1.00 61.47 70 CYS A N 1
ATOM 531 C CA . CYS A 1 70 ? -23.169 -4.469 7.372 1.00 61.47 70 CYS A CA 1
ATOM 532 C C . CYS A 1 70 ? -23.160 -5.015 5.936 1.00 61.47 70 CYS A C 1
ATOM 534 O O . CYS A 1 70 ? -23.398 -4.257 4.999 1.00 61.47 70 CYS A O 1
ATOM 536 N N . PHE A 1 71 ? -22.882 -6.308 5.753 1.00 51.12 71 PHE A N 1
ATOM 537 C CA . PHE A 1 71 ? -22.939 -6.987 4.465 1.00 51.12 71 PHE A CA 1
ATOM 538 C C . PHE A 1 71 ? -23.760 -8.279 4.592 1.00 51.12 71 PHE A C 1
ATOM 540 O O . PHE A 1 71 ? -23.452 -9.095 5.466 1.00 51.12 71 PHE A O 1
ATOM 547 N N . PRO A 1 72 ? -24.784 -8.500 3.740 1.00 48.56 72 PRO A N 1
ATOM 548 C CA . PRO A 1 72 ? -25.453 -9.792 3.656 1.00 48.56 72 PRO A CA 1
ATOM 549 C C . PRO A 1 72 ? -24.436 -10.869 3.237 1.00 48.56 72 PRO A C 1
ATOM 551 O O . PRO A 1 72 ? -23.487 -10.555 2.513 1.00 48.56 72 PRO A O 1
ATOM 554 N N . PRO A 1 73 ? -24.601 -12.127 3.688 1.00 52.53 73 PRO A N 1
ATOM 555 C CA . PRO A 1 73 ? -23.630 -13.191 3.462 1.00 52.53 73 PRO A CA 1
ATOM 556 C C . PRO A 1 73 ? -23.359 -13.333 1.965 1.00 52.53 73 PRO A C 1
ATOM 558 O O . PRO A 1 73 ? -24.240 -13.716 1.193 1.00 52.53 73 PRO A O 1
ATOM 561 N N . VAL A 1 74 ? -22.136 -12.989 1.556 1.00 49.16 74 VAL A N 1
ATOM 562 C CA . VAL A 1 74 ? -21.660 -13.167 0.184 1.00 49.16 74 VAL A CA 1
ATOM 563 C C . VAL A 1 74 ? -21.885 -14.631 -0.168 1.00 49.16 74 VAL A C 1
ATOM 565 O O . VAL A 1 74 ? -21.383 -15.523 0.518 1.00 49.16 74 VAL A O 1
ATOM 568 N N . LYS A 1 75 ? -22.712 -14.883 -1.186 1.00 43.41 75 LYS A N 1
ATOM 569 C CA . LYS A 1 75 ? -23.108 -16.230 -1.586 1.00 43.41 75 LYS A CA 1
ATOM 570 C C . LYS A 1 75 ? -21.851 -17.013 -1.954 1.00 43.41 75 LYS A C 1
ATOM 572 O O . LYS A 1 75 ? -21.241 -16.787 -2.992 1.00 43.41 75 LYS A O 1
ATOM 577 N N . ILE A 1 76 ? -21.477 -17.923 -1.064 1.00 45.62 76 ILE A N 1
ATOM 578 C CA . ILE A 1 76 ? -20.398 -18.886 -1.235 1.00 45.62 76 ILE A CA 1
ATOM 579 C C . ILE A 1 76 ? -20.770 -19.741 -2.451 1.00 45.62 76 ILE A C 1
ATOM 581 O O . ILE A 1 76 ? -21.689 -20.565 -2.374 1.00 45.62 76 ILE A O 1
ATOM 585 N N . VAL A 1 77 ? -20.102 -19.544 -3.590 1.00 42.75 77 VAL A N 1
ATOM 586 C CA . VAL A 1 77 ? -20.157 -20.520 -4.684 1.00 42.75 77 VAL A CA 1
ATOM 587 C C . VAL A 1 77 ? -19.531 -21.809 -4.157 1.00 42.75 77 VAL A C 1
ATOM 589 O O . VAL A 1 77 ? -18.338 -21.883 -3.872 1.00 42.75 77 VAL A O 1
ATOM 592 N N . HIS A 1 78 ? -20.384 -22.810 -3.956 1.00 39.41 78 HIS A N 1
ATOM 593 C CA . HIS A 1 78 ? -20.007 -24.148 -3.530 1.00 39.41 78 HIS A CA 1
ATOM 594 C C . HIS A 1 78 ? -19.306 -24.874 -4.684 1.00 39.41 78 HIS A C 1
ATOM 596 O O . HIS A 1 78 ? -19.949 -25.592 -5.446 1.00 39.41 78 HIS A O 1
ATOM 602 N N . THR A 1 79 ? -17.984 -24.744 -4.778 1.00 44.66 79 THR A N 1
ATOM 603 C CA . THR A 1 79 ? -17.149 -25.740 -5.460 1.00 44.66 79 THR A CA 1
ATOM 604 C C . THR A 1 79 ? -16.475 -26.598 -4.389 1.00 44.66 79 THR A C 1
ATOM 606 O O . THR A 1 79 ? -15.380 -26.307 -3.927 1.00 44.66 79 THR A O 1
ATOM 609 N N . SER A 1 80 ? -17.170 -27.680 -4.025 1.00 36.91 80 SER A N 1
ATOM 610 C CA . SER A 1 80 ? -16.725 -28.834 -3.226 1.00 36.91 80 SER A CA 1
ATOM 611 C C . SER A 1 80 ? -16.886 -28.793 -1.694 1.00 36.91 80 SER A C 1
ATOM 613 O O . SER A 1 80 ? -16.397 -27.930 -0.972 1.00 36.91 80 SER A O 1
ATOM 615 N N . SER A 1 81 ? -17.579 -29.827 -1.209 1.00 39.81 81 SER A N 1
ATOM 616 C CA . SER A 1 81 ? -17.859 -30.172 0.185 1.00 39.81 81 SER A CA 1
ATOM 617 C C . SER A 1 81 ? -16.607 -30.722 0.874 1.00 39.81 81 SER A C 1
ATOM 619 O O . SER A 1 81 ? -16.409 -31.932 0.933 1.00 39.81 81 SER A O 1
ATOM 621 N N . ARG A 1 82 ? -15.715 -29.851 1.348 1.00 43.12 82 ARG A N 1
ATOM 622 C CA . ARG A 1 82 ? -14.703 -30.171 2.374 1.00 43.12 82 ARG A CA 1
ATOM 623 C C . ARG A 1 82 ? -13.894 -28.921 2.689 1.00 43.12 82 ARG A C 1
ATOM 625 O O . ARG A 1 82 ? -13.187 -28.442 1.819 1.00 43.12 82 ARG A O 1
ATOM 632 N N . ILE A 1 83 ? -13.902 -28.531 3.964 1.00 39.97 83 ILE A N 1
ATOM 633 C CA . ILE A 1 83 ? -13.014 -27.567 4.651 1.00 39.97 83 ILE A CA 1
ATOM 634 C C . ILE A 1 83 ? -13.750 -26.290 5.087 1.00 39.97 83 ILE A C 1
ATOM 636 O O . ILE A 1 83 ? -13.947 -25.332 4.352 1.00 39.97 83 ILE A O 1
ATOM 640 N N . HIS A 1 84 ? -14.123 -26.308 6.365 1.00 40.75 84 HIS A N 1
ATOM 641 C CA . HIS A 1 84 ? -14.899 -25.319 7.115 1.00 40.75 84 HIS A CA 1
ATOM 642 C C . HIS A 1 84 ? -14.010 -24.250 7.794 1.00 40.75 84 HIS A C 1
ATOM 644 O O . HIS A 1 84 ? -14.331 -23.775 8.879 1.00 40.75 84 HIS A O 1
ATOM 650 N N . GLY A 1 85 ? -12.847 -23.915 7.220 1.00 47.59 85 GLY A N 1
ATOM 651 C CA . GLY A 1 85 ? -11.813 -23.184 7.973 1.00 47.59 85 GLY A CA 1
ATOM 652 C C . GLY A 1 85 ? -10.820 -22.338 7.182 1.00 47.59 85 GLY A C 1
ATOM 653 O O . GLY A 1 85 ? -9.916 -21.771 7.784 1.00 47.59 85 GLY A O 1
ATOM 654 N N . GLN A 1 86 ? -10.973 -22.209 5.864 1.00 37.50 86 GLN A N 1
ATOM 655 C CA . GLN A 1 86 ? -10.184 -21.265 5.073 1.00 37.50 86 GLN A CA 1
ATOM 656 C C . GLN A 1 86 ? -11.130 -20.295 4.389 1.00 37.50 86 GLN A C 1
ATOM 658 O O . GLN A 1 86 ? -11.782 -20.610 3.399 1.00 37.50 86 GLN A O 1
ATOM 663 N N . ILE A 1 87 ? -11.218 -19.102 4.957 1.00 48.88 87 ILE A N 1
ATOM 664 C CA . ILE A 1 87 ? -11.957 -17.996 4.379 1.00 48.88 87 ILE A CA 1
ATOM 665 C C . ILE A 1 87 ? -11.105 -17.480 3.198 1.00 48.88 87 ILE A C 1
ATOM 667 O O . ILE A 1 87 ? -10.311 -16.559 3.328 1.00 48.88 87 ILE A O 1
ATOM 671 N N . TYR A 1 88 ? -11.187 -18.151 2.052 1.00 50.84 88 TYR A N 1
ATOM 672 C CA . TYR A 1 88 ? -10.657 -17.687 0.772 1.00 50.84 88 TYR A CA 1
ATOM 673 C C . TYR A 1 88 ? -11.868 -17.476 -0.133 1.00 50.84 88 TYR A C 1
ATOM 675 O O . TYR A 1 88 ? -12.457 -18.435 -0.623 1.00 50.84 88 TYR A O 1
ATOM 683 N N . ALA A 1 89 ? -12.307 -16.224 -0.272 1.00 55.56 89 ALA A N 1
ATOM 684 C CA . ALA A 1 89 ? -13.433 -15.862 -1.125 1.00 55.56 89 ALA A CA 1
ATOM 685 C C . ALA A 1 89 ? -12.895 -15.487 -2.521 1.00 55.56 89 ALA A C 1
ATOM 687 O O . ALA A 1 89 ? -12.362 -14.383 -2.672 1.00 55.56 89 ALA A O 1
ATOM 688 N N . PRO A 1 90 ? -13.006 -16.362 -3.540 1.00 56.91 90 PRO A N 1
ATOM 689 C CA . PRO A 1 90 ? -12.470 -16.098 -4.880 1.00 56.91 90 PRO A CA 1
ATOM 690 C C . PRO A 1 90 ? -13.066 -14.832 -5.523 1.00 56.91 90 PRO A C 1
ATOM 692 O O . PRO A 1 90 ? -12.369 -14.128 -6.250 1.00 56.91 90 PRO A O 1
ATOM 695 N N . GLU A 1 91 ? -14.305 -14.482 -5.167 1.00 58.56 91 GLU A N 1
ATOM 696 C CA . GLU A 1 91 ? -14.989 -13.253 -5.593 1.00 58.56 91 GLU A CA 1
ATOM 697 C C . GLU A 1 91 ? -14.251 -11.973 -5.168 1.00 58.56 91 GLU A C 1
ATOM 699 O O . GLU A 1 91 ? -14.127 -11.034 -5.950 1.00 58.56 91 GLU A O 1
ATOM 704 N N . VAL A 1 92 ? -13.697 -11.927 -3.949 1.00 67.81 92 VAL A N 1
ATOM 705 C CA . VAL A 1 92 ? -13.003 -10.727 -3.440 1.00 67.81 92 VAL A CA 1
ATOM 706 C C . VAL A 1 92 ? -11.720 -10.473 -4.227 1.00 67.81 92 VAL A C 1
ATOM 708 O O . VAL A 1 92 ? -11.405 -9.326 -4.537 1.00 67.81 92 VAL A O 1
ATOM 711 N N . ASN A 1 93 ? -11.003 -11.536 -4.601 1.00 74.56 93 ASN A N 1
ATOM 712 C CA . ASN A 1 93 ? -9.809 -11.424 -5.437 1.00 74.56 93 ASN A CA 1
ATOM 713 C C . ASN A 1 93 ? -10.152 -10.907 -6.845 1.00 74.56 93 A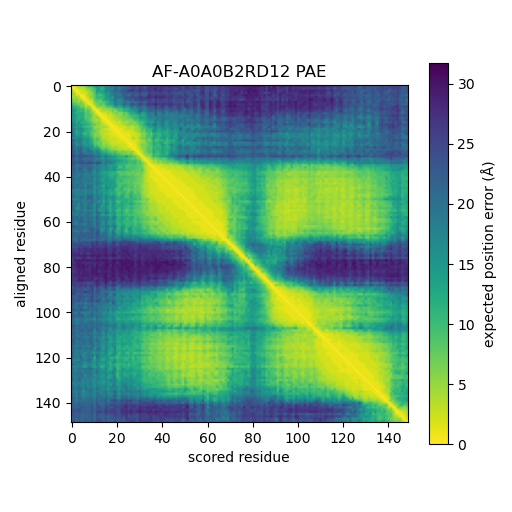SN A C 1
ATOM 715 O O . ASN A 1 93 ? -9.428 -10.076 -7.391 1.00 74.56 93 ASN A O 1
ATOM 719 N N . TRP A 1 94 ? -11.282 -11.346 -7.409 1.00 70.31 94 TRP A N 1
ATOM 720 C CA . TRP A 1 94 ? -11.762 -10.879 -8.711 1.00 70.31 94 TRP A CA 1
ATOM 721 C C . TRP A 1 94 ? -12.194 -9.407 -8.678 1.00 70.31 94 TRP A C 1
ATOM 723 O O . TRP A 1 94 ? -11.817 -8.638 -9.562 1.00 70.31 94 TRP A O 1
ATOM 733 N N . ILE A 1 95 ? -12.885 -8.977 -7.616 1.00 78.44 95 ILE A N 1
ATOM 734 C CA . ILE A 1 95 ? -13.224 -7.561 -7.396 1.00 78.44 95 ILE A CA 1
ATOM 735 C C . ILE A 1 95 ? -11.952 -6.715 -7.260 1.00 78.44 95 ILE A C 1
ATOM 737 O O . ILE A 1 95 ? -11.871 -5.643 -7.860 1.00 78.44 95 ILE A O 1
ATOM 741 N N . LEU A 1 96 ? -10.941 -7.195 -6.524 1.00 77.31 96 LEU A N 1
ATOM 742 C CA . LEU A 1 96 ? -9.655 -6.501 -6.396 1.00 77.31 96 LEU A CA 1
ATOM 743 C C . LEU A 1 96 ? -8.953 -6.349 -7.750 1.00 77.31 96 LEU A C 1
ATOM 745 O O . LEU A 1 96 ? -8.434 -5.275 -8.055 1.00 77.31 96 LEU A O 1
ATOM 749 N N . MET A 1 97 ? -8.965 -7.409 -8.564 1.00 80.00 97 MET A N 1
ATOM 750 C CA . MET A 1 97 ? -8.389 -7.393 -9.907 1.00 80.00 97 MET A CA 1
ATOM 751 C C . MET A 1 97 ? -9.115 -6.387 -10.805 1.00 80.00 97 MET A C 1
ATOM 753 O O . MET A 1 97 ? -8.459 -5.552 -11.423 1.00 80.00 97 MET A O 1
ATOM 757 N N . CYS A 1 98 ? -10.452 -6.408 -10.831 1.00 82.88 98 CYS A N 1
ATOM 758 C CA . CYS A 1 98 ? -11.259 -5.453 -11.593 1.00 82.88 98 CYS A CA 1
ATOM 759 C C . CYS A 1 98 ? -11.042 -4.006 -11.141 1.00 82.88 98 CYS A C 1
ATOM 761 O O . CYS A 1 98 ? -10.903 -3.128 -11.989 1.00 82.88 98 CYS A O 1
ATOM 763 N N . LEU A 1 99 ? -10.984 -3.747 -9.832 1.00 83.81 99 LEU A N 1
ATOM 764 C CA . LEU A 1 99 ? -10.750 -2.406 -9.294 1.00 83.81 99 LEU A CA 1
ATOM 765 C C . LEU A 1 99 ? -9.363 -1.884 -9.687 1.00 83.81 99 LEU A C 1
ATOM 767 O O . LEU A 1 99 ? -9.246 -0.751 -10.145 1.00 83.81 99 LEU A O 1
ATOM 771 N N . CYS A 1 100 ? -8.328 -2.717 -9.555 1.00 84.81 100 CYS A N 1
ATOM 772 C CA . CY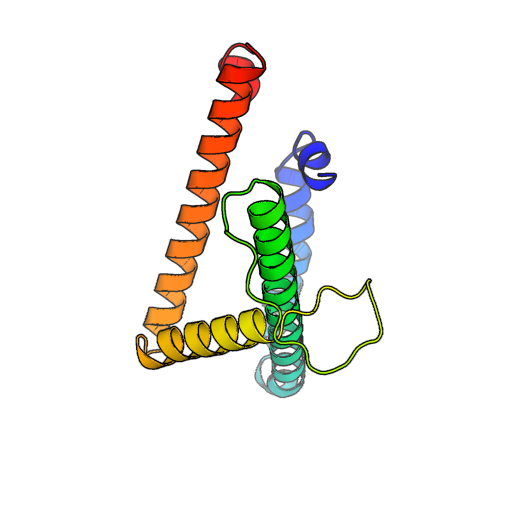S A 1 100 ? -6.973 -2.369 -9.975 1.00 84.81 100 CYS A CA 1
ATOM 773 C C . CYS A 1 100 ? -6.933 -2.045 -11.477 1.00 84.81 100 CYS A C 1
ATOM 775 O O . CYS A 1 100 ? -6.444 -0.986 -11.865 1.00 84.81 100 CYS A O 1
ATOM 777 N N . LEU A 1 101 ? -7.546 -2.897 -12.308 1.00 85.69 101 LEU A N 1
ATOM 778 C CA . LEU A 1 101 ? -7.626 -2.693 -13.755 1.00 85.69 101 LEU A CA 1
ATOM 779 C C . LEU A 1 101 ? -8.367 -1.396 -14.111 1.00 85.69 101 LEU A C 1
ATOM 781 O O . LEU A 1 101 ? -7.916 -0.646 -14.972 1.00 85.69 101 LEU A O 1
ATOM 785 N N . ALA A 1 102 ? -9.483 -1.112 -13.437 1.00 86.00 102 ALA A N 1
ATOM 786 C CA . ALA A 1 102 ? -10.264 0.100 -13.654 1.00 86.00 102 ALA A CA 1
ATOM 787 C C . ALA A 1 102 ? -9.455 1.365 -13.334 1.00 86.00 102 ALA A C 1
ATOM 789 O O . ALA A 1 102 ? -9.513 2.329 -14.096 1.00 86.00 102 ALA A O 1
ATOM 790 N N . VAL A 1 103 ? -8.662 1.354 -12.255 1.00 84.75 103 VAL A N 1
ATOM 791 C CA . VAL A 1 103 ? -7.767 2.470 -11.909 1.00 84.75 103 VAL A CA 1
ATOM 792 C C . VAL A 1 103 ? -6.658 2.620 -12.950 1.00 84.75 103 VAL A C 1
ATOM 794 O O . VAL A 1 103 ? -6.428 3.731 -13.418 1.00 84.75 103 VAL A O 1
ATOM 797 N N . THR A 1 104 ? -6.017 1.525 -13.369 1.00 85.62 104 THR A N 1
ATOM 798 C CA . THR A 1 104 ? -4.958 1.563 -14.396 1.00 85.62 104 THR A CA 1
ATOM 799 C C . THR A 1 104 ? -5.473 2.043 -15.756 1.00 85.62 104 THR A C 1
ATOM 801 O O . THR A 1 104 ? -4.771 2.758 -16.464 1.00 85.62 104 THR A O 1
ATOM 804 N N . ILE A 1 105 ? -6.699 1.676 -16.138 1.00 86.75 105 ILE A N 1
ATOM 805 C CA . ILE A 1 105 ? -7.312 2.122 -17.399 1.00 86.75 105 ILE A CA 1
ATOM 806 C C . ILE A 1 105 ? -7.790 3.578 -17.291 1.00 86.75 105 ILE A C 1
ATOM 808 O O . ILE A 1 105 ? -7.617 4.349 -18.234 1.00 86.75 105 ILE A O 1
ATOM 812 N N . GLY A 1 106 ? -8.391 3.958 -16.159 1.00 83.88 106 GLY A N 1
ATOM 813 C CA . GLY A 1 106 ? -8.927 5.302 -15.927 1.00 83.88 106 GLY A CA 1
ATOM 814 C C . GLY A 1 106 ? -7.839 6.368 -15.794 1.00 83.88 106 GLY A C 1
ATOM 815 O O . GLY A 1 106 ? -7.987 7.471 -16.317 1.00 83.88 106 GLY A O 1
ATOM 816 N N . LEU A 1 107 ? -6.721 6.028 -15.150 1.00 77.31 107 LEU A N 1
ATOM 817 C CA . LEU A 1 107 ? -5.521 6.855 -15.070 1.00 77.31 107 LEU A CA 1
ATOM 818 C C . LEU A 1 107 ? -4.456 6.254 -15.984 1.00 77.31 107 LEU A C 1
ATOM 820 O O . LEU A 1 107 ? -3.511 5.612 -15.544 1.00 77.31 107 LEU A O 1
ATOM 824 N N . ARG A 1 108 ? -4.626 6.471 -17.290 1.00 77.88 108 ARG A N 1
ATOM 825 C CA . ARG A 1 108 ? -3.695 6.024 -18.339 1.00 77.88 108 ARG A CA 1
ATOM 826 C C . ARG A 1 108 ? -2.280 6.624 -18.202 1.00 77.88 108 ARG A C 1
ATOM 828 O O . ARG A 1 108 ? -1.378 6.214 -18.925 1.00 77.88 108 ARG A O 1
ATOM 835 N N . A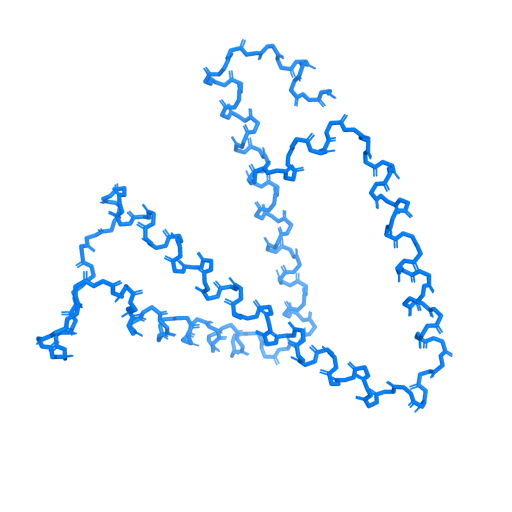SP A 1 109 ? -2.104 7.584 -17.293 1.00 85.19 109 ASP A N 1
ATOM 836 C CA . ASP A 1 109 ? -0.871 8.323 -17.039 1.00 85.19 109 ASP A CA 1
ATOM 837 C C . ASP A 1 109 ? -0.295 8.012 -15.641 1.00 85.19 109 ASP A C 1
ATOM 839 O O . ASP A 1 109 ? -1.004 8.068 -14.631 1.00 85.19 109 ASP A O 1
ATOM 843 N N . ILE A 1 110 ? 1.001 7.682 -15.589 1.00 84.75 110 ILE A N 1
ATOM 844 C CA . ILE A 1 110 ? 1.711 7.264 -14.368 1.00 84.75 110 ILE A CA 1
ATOM 845 C C . ILE A 1 110 ? 1.915 8.447 -13.409 1.00 84.75 110 ILE A C 1
ATOM 847 O O . ILE A 1 110 ? 1.875 8.256 -12.189 1.00 84.75 110 ILE A O 1
ATOM 851 N N . ASP A 1 111 ? 2.094 9.659 -13.937 1.00 87.25 111 ASP A N 1
ATOM 852 C CA . ASP A 1 111 ? 2.349 10.862 -13.141 1.00 87.25 111 ASP A CA 1
ATOM 853 C C . ASP A 1 111 ? 1.092 11.248 -12.349 1.00 87.25 111 ASP A C 1
ATOM 855 O O . ASP A 1 111 ? 1.104 11.366 -11.116 1.00 87.25 111 ASP A O 1
ATOM 859 N N . MET A 1 112 ? -0.052 11.273 -13.039 1.00 86.50 112 MET A N 1
ATOM 860 C CA . MET A 1 112 ? -1.338 11.559 -12.406 1.00 86.50 112 MET A CA 1
ATOM 861 C C . MET A 1 112 ? -1.763 10.459 -11.418 1.00 86.50 112 MET A C 1
ATOM 863 O O . MET A 1 112 ? -2.361 10.761 -10.381 1.00 86.50 112 MET A O 1
ATOM 867 N N . MET A 1 113 ? -1.409 9.194 -11.681 1.00 85.50 113 MET A N 1
ATOM 868 C CA . MET A 1 113 ? -1.648 8.085 -10.749 1.00 85.50 113 MET A CA 1
ATOM 869 C C . MET A 1 113 ? -0.865 8.261 -9.439 1.00 85.50 113 MET A C 1
ATOM 871 O O . MET A 1 113 ? -1.417 8.044 -8.356 1.00 85.50 113 MET A O 1
ATOM 875 N N . GLY A 1 114 ? 0.389 8.718 -9.518 1.00 86.31 114 GLY A N 1
ATOM 876 C CA . GLY A 1 114 ? 1.214 9.026 -8.348 1.00 86.31 114 GLY A CA 1
ATOM 877 C C . GLY A 1 114 ? 0.608 10.131 -7.478 1.00 86.31 114 GLY A C 1
ATOM 878 O O . GLY A 1 114 ? 0.428 9.943 -6.269 1.00 86.31 114 GLY A O 1
ATOM 879 N N . HIS A 1 115 ? 0.217 11.248 -8.099 1.00 89.62 115 HIS A N 1
ATOM 880 C CA . HIS A 1 115 ? -0.432 12.370 -7.412 1.00 89.62 115 HIS A CA 1
ATOM 881 C C . HIS A 1 115 ? -1.755 11.959 -6.744 1.00 89.62 115 HIS A C 1
ATOM 883 O O . HIS A 1 115 ? -1.981 12.262 -5.567 1.00 89.62 115 HIS A O 1
ATOM 889 N N . ALA A 1 116 ? -2.610 11.220 -7.457 1.00 90.12 116 ALA A N 1
ATOM 890 C CA . ALA A 1 116 ? -3.895 10.760 -6.938 1.00 90.12 116 ALA A CA 1
ATOM 891 C C . ALA A 1 116 ? -3.738 9.806 -5.739 1.00 90.12 116 ALA A C 1
ATOM 893 O O . ALA A 1 116 ? -4.395 9.995 -4.712 1.00 90.12 116 ALA A O 1
ATOM 894 N N . CYS A 1 117 ? -2.838 8.817 -5.821 1.00 86.81 117 CYS A N 1
ATOM 895 C CA . CYS A 1 117 ? -2.568 7.899 -4.709 1.00 86.81 117 CYS A CA 1
ATOM 896 C C . CYS A 1 117 ? -2.000 8.621 -3.474 1.00 86.81 117 CYS A C 1
ATOM 898 O O . CYS A 1 117 ? -2.351 8.270 -2.341 1.00 86.81 117 CYS A O 1
ATOM 900 N N . GLY A 1 118 ? -1.145 9.629 -3.679 1.00 88.88 118 GLY A N 1
ATOM 901 C CA . GLY A 1 118 ? -0.592 10.456 -2.604 1.00 88.88 118 GLY A CA 1
ATOM 902 C C . GLY A 1 118 ? -1.667 11.264 -1.870 1.00 88.88 118 GLY A C 1
ATOM 903 O O . GLY A 1 118 ? -1.740 11.222 -0.636 1.00 88.88 118 GLY A O 1
ATOM 904 N N . LEU A 1 119 ? -2.552 11.933 -2.618 1.00 91.25 119 LEU A N 1
ATOM 905 C CA . LEU A 1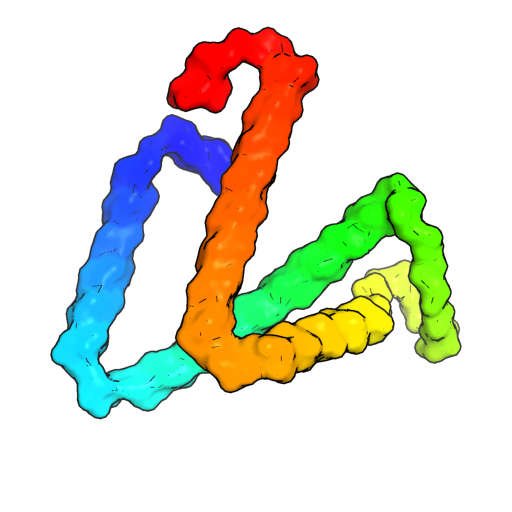 119 ? -3.689 12.660 -2.044 1.00 91.25 119 LEU A CA 1
ATOM 906 C C . LEU A 1 119 ? -4.646 11.719 -1.305 1.00 91.25 119 LEU A C 1
ATOM 908 O O . LEU A 1 119 ? -4.959 11.971 -0.143 1.00 91.25 119 LEU A O 1
ATOM 912 N N . ALA A 1 120 ? -5.034 10.596 -1.917 1.00 90.56 120 ALA A N 1
ATOM 913 C CA . ALA A 1 120 ? -5.929 9.618 -1.297 1.00 90.56 120 ALA A CA 1
ATOM 914 C C . ALA A 1 120 ? -5.374 9.075 0.034 1.00 90.56 120 ALA A C 1
ATOM 916 O O . ALA A 1 120 ? -6.101 8.998 1.028 1.00 90.56 120 ALA A O 1
ATOM 917 N N . THR A 1 121 ? -4.074 8.754 0.077 1.00 89.00 121 THR A N 1
ATOM 918 C CA . THR A 1 121 ? -3.400 8.274 1.296 1.00 89.00 121 THR A CA 1
ATOM 919 C C . THR A 1 121 ? -3.369 9.352 2.383 1.00 89.00 121 THR A C 1
ATOM 921 O O . THR A 1 121 ? -3.614 9.070 3.555 1.00 89.00 121 THR A O 1
ATOM 924 N N . THR A 1 122 ? -3.128 10.608 2.011 1.00 90.06 122 THR A N 1
ATOM 925 C CA . THR A 1 122 ? -3.113 11.721 2.972 1.00 90.06 122 THR A CA 1
ATOM 926 C C . THR A 1 122 ? -4.507 11.974 3.549 1.00 90.06 122 THR A C 1
ATOM 928 O O . THR A 1 122 ? -4.660 12.130 4.761 1.00 90.06 122 THR A O 1
ATOM 931 N N . THR A 1 123 ? -5.546 11.943 2.710 1.00 92.69 123 THR A N 1
ATOM 932 C CA . THR A 1 123 ? -6.935 12.130 3.145 1.00 92.69 123 THR A CA 1
ATOM 933 C C . THR A 1 123 ? -7.393 11.014 4.080 1.00 92.69 123 THR A C 1
ATOM 935 O O . THR A 1 123 ? -7.969 11.310 5.126 1.00 92.69 123 THR A O 1
ATOM 938 N N . ILE A 1 124 ? -7.114 9.742 3.769 1.00 90.94 124 ILE A N 1
ATOM 939 C CA . ILE A 1 124 ? -7.528 8.635 4.647 1.00 90.94 124 ILE A CA 1
ATOM 940 C C . ILE A 1 124 ? -6.800 8.681 5.998 1.00 90.94 124 ILE A C 1
ATOM 942 O O . ILE A 1 124 ? -7.411 8.431 7.039 1.00 90.94 124 ILE A O 1
ATOM 946 N N . MET A 1 125 ? -5.522 9.073 6.017 1.00 90.44 125 MET A N 1
ATOM 947 C CA . MET A 1 125 ? -4.776 9.288 7.261 1.00 90.44 125 MET A CA 1
ATOM 948 C C . MET A 1 125 ? -5.351 10.446 8.083 1.00 90.44 125 MET A C 1
ATOM 950 O O . MET A 1 125 ? -5.506 10.324 9.299 1.00 90.44 125 MET A O 1
ATOM 954 N N . PHE A 1 126 ? -5.719 11.552 7.435 1.00 89.75 126 PHE A N 1
ATOM 955 C CA . PHE A 1 126 ? -6.345 12.685 8.112 1.00 89.75 126 PHE A CA 1
ATOM 956 C C . PHE A 1 126 ? -7.695 12.296 8.728 1.00 89.75 126 PHE A C 1
ATOM 958 O O . PHE A 1 126 ? -7.908 12.479 9.925 1.00 89.75 126 PHE A O 1
ATOM 965 N N . VAL A 1 127 ? -8.575 11.673 7.940 1.00 91.38 127 VAL A N 1
ATOM 966 C CA . VAL A 1 127 ? -9.908 11.243 8.390 1.00 91.38 127 VAL A CA 1
ATOM 967 C C . VAL A 1 127 ? -9.818 10.252 9.550 1.00 91.38 127 VAL A C 1
ATOM 969 O O . VAL A 1 127 ? -10.530 10.408 10.540 1.00 91.38 127 VAL A O 1
ATOM 972 N N . THR A 1 128 ? -8.931 9.256 9.471 1.00 88.38 128 THR A N 1
ATOM 973 C CA . THR A 1 128 ? -8.742 8.278 10.559 1.00 88.38 128 THR A CA 1
ATOM 974 C C . THR A 1 128 ? -8.204 8.928 11.830 1.00 88.38 128 THR A C 1
ATOM 976 O O . THR A 1 128 ? -8.658 8.577 12.919 1.00 88.38 128 THR A O 1
ATOM 979 N N . THR A 1 129 ? -7.310 9.914 11.708 1.00 88.62 129 THR A N 1
ATOM 980 C CA . THR A 1 129 ? -6.816 10.695 12.851 1.00 88.62 129 THR A CA 1
ATOM 981 C C . THR A 1 129 ? -7.956 11.471 13.504 1.00 88.62 129 THR A C 1
ATOM 983 O O . THR A 1 129 ? -8.190 11.316 14.701 1.00 88.62 129 THR A O 1
ATOM 986 N N . CYS A 1 130 ? -8.733 12.226 12.721 1.00 84.62 130 CYS A N 1
ATOM 987 C CA . CYS A 1 130 ? -9.880 12.980 13.230 1.00 84.62 130 CYS A CA 1
ATOM 988 C C . CYS A 1 130 ? -10.919 12.072 13.902 1.00 84.62 130 CYS A C 1
ATOM 990 O O . CYS A 1 130 ? -11.403 12.391 14.989 1.00 84.62 130 CYS A O 1
ATOM 992 N N . LEU A 1 131 ? -11.243 10.931 13.285 1.00 81.50 131 LEU A N 1
ATOM 993 C CA . LEU A 1 131 ? -12.197 9.967 13.832 1.00 81.50 131 LEU A CA 1
ATOM 994 C C . LEU A 1 131 ? -11.706 9.388 15.165 1.00 81.50 131 LEU A C 1
ATOM 996 O O . LEU A 1 131 ? -12.468 9.358 16.130 1.00 81.50 131 LEU A O 1
ATOM 1000 N N . MET A 1 132 ? -10.437 8.977 15.248 1.00 78.62 132 MET A N 1
ATOM 1001 C CA . MET A 1 132 ? -9.850 8.462 16.490 1.00 78.62 132 MET A CA 1
ATOM 1002 C C . MET A 1 132 ? -9.848 9.518 17.601 1.00 78.62 132 MET A C 1
ATOM 1004 O O . MET A 1 132 ? -10.218 9.209 18.736 1.00 78.62 132 MET A O 1
ATOM 1008 N N . THR A 1 133 ? -9.507 10.771 17.281 1.00 75.56 133 THR A N 1
ATOM 1009 C CA . THR A 1 133 ? -9.571 11.883 18.241 1.00 75.56 133 THR A CA 1
ATOM 1010 C C . THR A 1 133 ? -11.000 12.109 18.741 1.00 75.56 133 THR A C 1
ATOM 1012 O O . THR A 1 133 ? -11.213 12.227 19.948 1.00 75.56 133 THR A O 1
ATOM 1015 N N . LEU A 1 134 ? -12.000 12.107 17.852 1.00 78.31 134 LEU A N 1
ATOM 1016 C CA . LEU A 1 134 ? -13.410 12.247 18.236 1.00 78.31 134 LEU A CA 1
ATOM 1017 C C . LEU A 1 134 ? -13.876 11.106 19.150 1.00 78.31 134 LEU A C 1
ATOM 1019 O O . LEU A 1 134 ? -14.513 11.366 20.172 1.00 78.31 134 LEU A O 1
ATOM 1023 N N . VAL A 1 135 ? -13.525 9.857 18.830 1.00 81.75 135 VAL A N 1
ATOM 1024 C CA . VAL A 1 135 ? -13.873 8.682 19.647 1.00 81.75 135 VAL A CA 1
ATOM 1025 C C . VAL A 1 135 ? -13.277 8.787 21.054 1.00 81.75 135 VAL A C 1
ATOM 1027 O O . VAL A 1 135 ? -13.994 8.560 22.029 1.00 81.75 135 VAL A O 1
ATOM 1030 N N . MET A 1 136 ? -12.010 9.193 21.194 1.00 71.44 136 MET A N 1
ATOM 1031 C CA . MET A 1 136 ? -11.382 9.387 22.511 1.00 71.44 136 MET A CA 1
ATOM 1032 C C . MET A 1 136 ? -12.064 10.491 23.336 1.00 71.44 136 MET A C 1
ATOM 1034 O O . MET A 1 136 ? -12.226 10.341 24.549 1.00 71.44 136 MET A O 1
ATOM 1038 N N . VAL A 1 137 ? -12.508 11.578 22.699 1.00 66.94 137 VAL A N 1
ATOM 1039 C CA . VAL A 1 137 ? -13.193 12.689 23.384 1.00 66.94 137 VAL A CA 1
ATOM 1040 C C . VAL A 1 137 ? -14.609 12.296 23.825 1.00 66.94 137 VAL A C 1
ATOM 1042 O O . VAL A 1 137 ? -15.006 12.600 24.952 1.00 66.94 137 VAL A O 1
ATOM 1045 N N . ILE A 1 138 ? -15.363 11.600 22.969 1.00 70.88 138 ILE A N 1
ATOM 1046 C CA . ILE A 1 138 ? -16.771 11.251 23.221 1.00 70.88 138 ILE A CA 1
ATOM 1047 C C . ILE A 1 138 ? -16.895 10.072 24.196 1.00 70.88 138 ILE A C 1
ATOM 1049 O O . ILE A 1 138 ? -17.680 10.144 25.141 1.00 70.88 138 ILE A O 1
ATOM 1053 N N . VAL A 1 139 ? -16.120 9.000 23.994 1.00 69.56 139 VAL A N 1
ATOM 1054 C CA . VAL A 1 139 ? -16.242 7.754 24.775 1.00 69.56 139 VAL A CA 1
ATOM 1055 C C . VAL A 1 139 ? -15.492 7.837 26.103 1.00 69.56 139 VAL A C 1
ATOM 1057 O O . VAL A 1 139 ? -15.966 7.320 27.111 1.00 69.56 139 VAL A O 1
ATOM 1060 N N . TRP A 1 140 ? -14.330 8.495 26.132 1.00 61.00 140 TRP A N 1
ATOM 1061 C CA . TRP A 1 140 ? -13.439 8.478 27.298 1.00 61.00 140 TRP A CA 1
ATOM 1062 C C . TRP A 1 140 ? -13.534 9.721 28.194 1.00 61.00 140 TRP A C 1
ATOM 1064 O O . TRP A 1 140 ? -12.865 9.765 29.228 1.00 61.00 140 TRP A O 1
ATOM 1074 N N . LYS A 1 141 ? -14.363 10.724 27.841 1.00 56.28 141 LYS A N 1
ATOM 1075 C CA . LYS A 1 141 ? -14.585 11.967 28.621 1.00 56.28 141 LYS A CA 1
ATOM 1076 C C . LYS A 1 141 ? -13.282 12.665 29.068 1.00 56.28 141 LYS A C 1
ATOM 1078 O O . LYS A 1 141 ? -13.285 13.438 30.026 1.00 56.28 141 LYS A O 1
ATOM 1083 N N . GLN A 1 142 ? -12.156 12.417 28.395 1.00 54.78 142 GLN A N 1
ATOM 1084 C CA . GLN A 1 142 ? -10.889 13.074 28.706 1.00 54.78 142 GLN A CA 1
ATOM 1085 C C . GLN A 1 142 ? -10.928 14.511 28.178 1.00 54.78 142 GLN A C 1
ATOM 1087 O O . GLN A 1 142 ? -11.359 14.765 27.054 1.00 54.78 142 GLN A O 1
ATOM 1092 N N . LYS A 1 143 ? -10.497 15.471 29.006 1.00 46.81 143 LYS A N 1
ATOM 1093 C CA . LYS A 1 143 ? -10.440 16.890 28.626 1.00 46.81 143 LYS A CA 1
ATOM 1094 C C . LYS A 1 143 ? -9.551 17.036 27.385 1.00 46.81 143 LYS A C 1
ATOM 1096 O O . LYS A 1 143 ? -8.408 16.590 27.414 1.00 46.81 143 LYS A O 1
ATOM 1101 N N . ILE A 1 144 ? -10.071 17.707 26.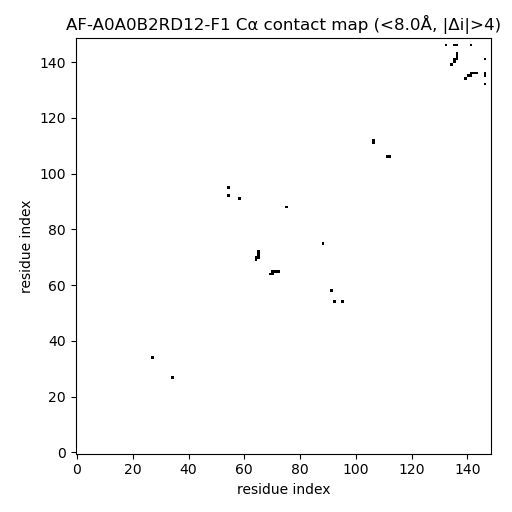352 1.00 56.53 144 ILE A N 1
ATOM 1102 C CA . ILE A 1 144 ? -9.481 17.901 25.007 1.00 56.53 144 ILE A CA 1
ATOM 1103 C C . ILE A 1 144 ? -7.977 18.250 25.046 1.00 56.53 144 ILE A C 1
ATOM 1105 O O . ILE A 1 144 ? -7.208 17.816 24.196 1.00 56.53 144 ILE A O 1
ATOM 1109 N N . ILE A 1 145 ? -7.540 18.956 26.091 1.00 53.72 145 ILE A N 1
ATOM 1110 C CA . ILE A 1 145 ? -6.158 19.401 26.310 1.00 53.72 145 ILE A CA 1
ATOM 1111 C C . ILE A 1 145 ? -5.160 18.237 26.493 1.00 53.72 145 ILE A C 1
ATOM 1113 O O . ILE A 1 145 ? -4.007 18.395 26.126 1.00 53.72 145 ILE A O 1
ATOM 1117 N N . LYS A 1 146 ? -5.564 17.064 27.008 1.00 48.66 146 LYS A N 1
ATOM 1118 C CA . LYS A 1 146 ? -4.666 15.894 27.179 1.00 48.66 146 LYS A CA 1
ATOM 1119 C C . LYS A 1 146 ? -4.603 14.950 25.970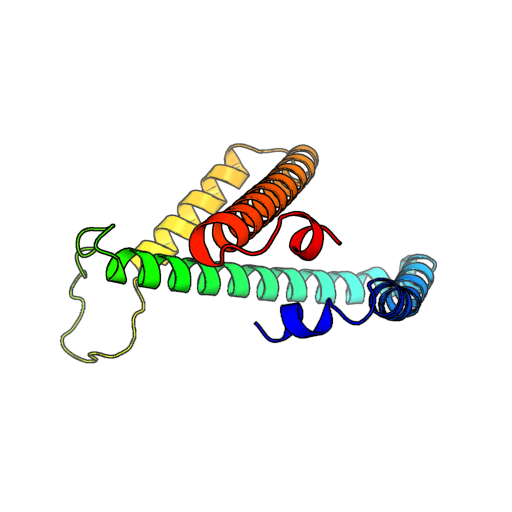 1.00 48.66 146 LYS A C 1
ATOM 1121 O O . LYS A 1 146 ? -3.833 14.003 26.000 1.00 48.66 146 LYS A O 1
ATOM 1126 N N . ALA A 1 147 ? -5.462 15.142 24.970 1.00 48.12 147 ALA A N 1
ATOM 1127 C CA . ALA A 1 147 ? -5.514 14.292 23.776 1.00 48.12 147 ALA A CA 1
ATOM 1128 C C . ALA A 1 147 ? -4.824 14.934 22.559 1.00 48.12 147 ALA A C 1
ATOM 1130 O O . ALA A 1 147 ? -4.537 14.243 21.586 1.00 48.12 147 ALA A O 1
ATOM 1131 N N . ILE A 1 148 ? -4.611 16.254 22.603 1.00 53.44 148 ILE A N 1
ATOM 1132 C CA . ILE A 1 148 ? -3.983 17.050 21.536 1.00 53.44 148 ILE A CA 1
ATOM 1133 C C . ILE A 1 148 ? -2.513 17.389 21.863 1.00 53.44 148 ILE A C 1
ATOM 1135 O O . ILE A 1 148 ? -1.738 17.654 20.947 1.00 53.44 148 ILE A O 1
ATOM 1139 N N . ILE A 1 149 ? -2.136 17.365 23.146 1.00 52.47 149 ILE A N 1
ATOM 1140 C CA . ILE A 1 149 ? -0.759 17.496 23.659 1.00 52.47 149 ILE A CA 1
ATOM 1141 C C . ILE A 1 149 ? -0.203 16.111 23.967 1.00 52.47 149 ILE A C 1
ATOM 1143 O O . ILE A 1 149 ? 0.989 15.893 23.665 1.00 52.47 149 ILE A O 1
#